Protein AF-A0A2D6U5A3-F1 (afdb_monomer)

Structure (mmCIF, N/CA/C/O backbone):
data_AF-A0A2D6U5A3-F1
#
_entry.id   AF-A0A2D6U5A3-F1
#
loop_
_atom_site.group_PDB
_atom_site.id
_atom_site.type_symbol
_atom_site.label_atom_id
_atom_site.label_alt_id
_atom_site.label_comp_id
_atom_site.label_asym_id
_atom_site.label_entity_id
_atom_site.label_seq_id
_atom_site.pdbx_PDB_ins_code
_atom_site.Cartn_x
_atom_site.Cartn_y
_atom_site.Cartn_z
_atom_site.occupancy
_atom_site.B_iso_or_equiv
_atom_site.auth_seq_id
_atom_site.auth_comp_id
_atom_site.auth_asym_id
_atom_site.auth_atom_id
_atom_site.pdbx_PDB_model_num
ATOM 1 N N . MET A 1 1 ? -18.695 -0.453 49.596 1.00 43.34 1 MET A N 1
ATOM 2 C CA . MET A 1 1 ? -17.703 -0.759 48.545 1.00 43.34 1 MET A CA 1
ATOM 3 C C . MET A 1 1 ? -17.476 0.522 47.770 1.00 43.34 1 MET A C 1
ATOM 5 O O . MET A 1 1 ? -18.443 1.038 47.226 1.00 43.34 1 MET A O 1
ATOM 9 N N . SER A 1 2 ? -16.278 1.105 47.841 1.00 52.72 2 SER A N 1
ATOM 10 C CA . SER A 1 2 ? -16.003 2.394 47.195 1.00 52.72 2 SER A CA 1
ATOM 11 C C . SER A 1 2 ? -16.056 2.245 45.681 1.00 52.72 2 SER A C 1
ATOM 13 O O . SER A 1 2 ? -15.237 1.553 45.087 1.00 52.72 2 SER A O 1
ATOM 15 N N . SER A 1 3 ? -17.027 2.911 45.072 1.00 64.38 3 SER A N 1
ATOM 16 C CA . SER A 1 3 ? -17.202 3.094 43.634 1.00 64.38 3 SER A CA 1
ATOM 17 C C . SER A 1 3 ? -16.200 4.130 43.107 1.00 64.38 3 SER A C 1
ATOM 19 O O . SER A 1 3 ? -16.572 5.203 42.643 1.00 64.38 3 SER A O 1
ATOM 21 N N . GLN A 1 4 ? -14.904 3.836 43.234 1.00 76.25 4 GLN A N 1
ATOM 22 C CA . GLN A 1 4 ? -13.849 4.625 42.599 1.00 76.25 4 GLN A CA 1
ATOM 23 C C . GLN A 1 4 ? -13.579 4.053 41.208 1.00 76.25 4 GLN A C 1
ATOM 25 O O . GLN A 1 4 ? -13.322 2.862 41.053 1.00 76.25 4 GLN A O 1
ATOM 30 N N . LEU A 1 5 ? -13.709 4.909 40.200 1.00 77.50 5 LEU A N 1
ATOM 31 C CA . LEU A 1 5 ? -13.605 4.555 38.791 1.00 77.50 5 LEU A CA 1
ATOM 32 C C . LEU A 1 5 ? -12.196 4.916 38.309 1.00 77.50 5 LEU A C 1
ATOM 34 O O . LEU A 1 5 ? -11.764 6.056 38.482 1.00 77.50 5 LEU A O 1
ATOM 38 N N . ASP A 1 6 ? -11.473 3.949 37.746 1.00 81.62 6 ASP A N 1
ATOM 39 C CA . ASP A 1 6 ? -10.123 4.175 37.228 1.00 81.62 6 ASP A CA 1
ATOM 40 C C . ASP A 1 6 ? -10.189 4.897 35.877 1.00 81.62 6 ASP A C 1
ATOM 42 O O . ASP A 1 6 ? -10.752 4.391 34.903 1.00 81.62 6 ASP A O 1
ATOM 46 N N . ILE A 1 7 ? -9.588 6.083 35.820 1.00 84.25 7 ILE A N 1
ATOM 47 C CA . ILE A 1 7 ? -9.537 6.939 34.634 1.00 84.25 7 ILE A CA 1
ATOM 48 C C . ILE A 1 7 ? -8.848 6.224 33.462 1.00 84.25 7 ILE A C 1
ATOM 50 O O . ILE A 1 7 ? -9.251 6.413 32.316 1.00 84.25 7 ILE A O 1
ATOM 54 N N . ASN A 1 8 ? -7.859 5.362 33.718 1.00 85.06 8 ASN A N 1
ATOM 55 C CA . ASN A 1 8 ? -7.129 4.663 32.656 1.00 85.06 8 ASN A CA 1
ATOM 56 C C . ASN A 1 8 ? -8.010 3.642 31.925 1.00 85.06 8 ASN A C 1
ATOM 58 O O . ASN A 1 8 ? -7.983 3.579 30.694 1.00 85.06 8 ASN A O 1
ATOM 62 N N . SER A 1 9 ? -8.872 2.934 32.663 1.00 83.19 9 SER A N 1
ATOM 63 C CA . SER A 1 9 ? -9.809 1.949 32.102 1.00 83.19 9 SER A CA 1
ATOM 64 C C . SER A 1 9 ? -10.786 2.556 31.080 1.00 83.19 9 SER A C 1
ATOM 66 O O . SER A 1 9 ? -11.231 1.883 30.147 1.00 83.19 9 SER A O 1
ATOM 68 N N . LEU A 1 10 ? -11.064 3.864 31.182 1.00 81.69 10 LEU A N 1
ATOM 69 C CA . LEU A 1 10 ? -11.893 4.598 30.220 1.00 81.69 10 LEU A CA 1
ATOM 70 C C . LEU A 1 10 ? -11.211 4.721 28.848 1.00 81.69 10 LEU A C 1
ATOM 72 O O . LEU A 1 10 ? -11.872 4.654 27.807 1.00 81.69 10 LEU A O 1
ATOM 76 N N . PHE A 1 11 ? -9.885 4.870 28.830 1.00 89.12 11 PHE A N 1
ATOM 77 C CA . PHE A 1 11 ? -9.110 5.036 27.601 1.00 89.12 11 PHE A CA 1
ATOM 78 C C . PHE A 1 11 ? -8.776 3.706 26.921 1.00 89.12 11 PHE A C 1
ATOM 80 O O . PHE A 1 11 ? -8.668 3.676 25.695 1.00 89.12 11 PHE A O 1
ATOM 87 N N . GLU A 1 12 ? -8.677 2.601 27.663 1.00 87.75 12 GLU A N 1
ATOM 88 C CA . GLU A 1 12 ? -8.316 1.276 27.130 1.00 87.75 12 GLU A CA 1
ATOM 89 C C . GLU A 1 12 ? -9.225 0.825 25.983 1.00 87.75 12 GLU A C 1
ATOM 91 O O . GLU A 1 12 ? -8.757 0.334 24.951 1.00 87.75 12 GLU A O 1
ATOM 96 N N . THR A 1 13 ? -10.536 1.045 26.112 1.00 86.12 13 THR A N 1
ATOM 97 C CA . THR A 1 13 ? -11.501 0.676 25.065 1.00 86.12 13 THR A CA 1
ATOM 98 C C . THR A 1 13 ? -11.309 1.495 23.788 1.00 86.12 13 THR A C 1
ATOM 100 O O . THR A 1 13 ? -11.440 0.965 22.682 1.00 86.12 13 THR A O 1
ATOM 103 N N . THR A 1 14 ? -10.957 2.775 23.924 1.00 88.56 14 THR A N 1
ATOM 104 C CA . THR A 1 14 ? -10.682 3.679 22.801 1.00 88.56 14 THR A CA 1
ATOM 105 C C . THR A 1 14 ? -9.367 3.310 22.124 1.00 88.56 14 THR A C 1
ATOM 107 O O . THR A 1 14 ? -9.337 3.154 20.904 1.00 88.56 14 THR A O 1
ATOM 110 N N . GLN A 1 15 ? -8.315 3.070 22.907 1.00 91.12 15 GLN A N 1
ATOM 111 C CA . GLN A 1 15 ? -7.010 2.645 22.402 1.00 91.12 15 GLN A CA 1
ATOM 112 C C . GLN A 1 15 ? -7.098 1.308 21.668 1.00 91.12 15 GLN A C 1
ATOM 114 O O . GLN A 1 15 ? -6.581 1.164 20.564 1.00 91.12 15 GLN A O 1
ATOM 119 N N . THR A 1 16 ? -7.851 0.350 22.211 1.00 90.88 16 THR A N 1
ATOM 120 C CA . THR A 1 16 ? -8.081 -0.946 21.560 1.00 90.88 16 THR A CA 1
ATOM 121 C C . THR A 1 16 ? -8.787 -0.784 20.209 1.00 90.88 16 THR A C 1
ATOM 123 O O . THR A 1 16 ? -8.437 -1.455 19.239 1.00 90.88 16 THR A O 1
ATOM 126 N N . LYS A 1 17 ? -9.773 0.119 20.105 1.00 90.31 17 LYS A N 1
ATOM 127 C CA . LYS A 1 17 ? -10.448 0.423 18.829 1.00 90.31 17 LYS A CA 1
ATOM 128 C C . LYS A 1 17 ? -9.491 1.075 17.830 1.00 90.31 17 LYS A C 1
ATOM 130 O O . LYS A 1 17 ? -9.490 0.694 16.661 1.00 90.31 17 LYS A O 1
ATOM 135 N N . GLN A 1 18 ? -8.673 2.024 18.283 1.00 91.38 18 GLN A N 1
ATOM 136 C CA . GLN A 1 18 ? -7.665 2.684 17.451 1.00 91.38 18 GLN A CA 1
ATOM 137 C C . GLN A 1 18 ? -6.616 1.690 16.940 1.00 91.38 18 GLN A C 1
ATOM 139 O O . GLN A 1 18 ? -6.320 1.688 15.747 1.00 91.38 18 GLN A O 1
ATOM 144 N N . ALA A 1 19 ? -6.129 0.789 17.797 1.00 93.31 19 ALA A N 1
ATOM 145 C CA . ALA A 1 19 ? -5.190 -0.265 17.424 1.00 93.31 19 ALA A CA 1
ATOM 146 C C . ALA A 1 19 ? -5.762 -1.175 16.326 1.00 93.31 19 ALA A C 1
ATOM 148 O O . ALA A 1 19 ? -5.146 -1.318 15.271 1.00 93.31 19 ALA A O 1
ATOM 149 N N . ARG A 1 20 ? -6.992 -1.684 16.497 1.00 92.44 20 ARG A N 1
ATOM 150 C CA . ARG A 1 20 ? -7.675 -2.482 15.456 1.00 92.44 20 ARG A CA 1
ATOM 151 C C . ARG A 1 20 ? -7.813 -1.720 14.139 1.00 92.44 20 ARG A C 1
ATOM 153 O O . ARG A 1 20 ? -7.681 -2.301 13.066 1.00 92.44 20 ARG A O 1
ATOM 160 N N . ARG A 1 21 ? -8.079 -0.413 14.199 1.00 93.31 21 ARG A N 1
ATOM 161 C CA . ARG A 1 21 ? -8.200 0.437 13.008 1.00 93.31 21 ARG A CA 1
ATOM 162 C C . ARG A 1 21 ? -6.872 0.537 12.250 1.00 93.31 21 ARG A C 1
ATOM 164 O O . ARG A 1 21 ? -6.859 0.397 11.030 1.00 93.31 21 ARG A O 1
ATOM 171 N N . ILE A 1 22 ? -5.761 0.686 12.968 1.00 93.44 22 ILE A N 1
ATOM 172 C CA . ILE A 1 22 ? -4.411 0.670 12.386 1.00 93.44 22 ILE A CA 1
ATOM 173 C C . ILE A 1 22 ? -4.085 -0.706 11.786 1.00 93.44 22 ILE A C 1
ATOM 175 O O . ILE A 1 22 ? -3.540 -0.769 10.688 1.00 93.44 22 ILE A O 1
ATOM 179 N N . GLU A 1 23 ? -4.466 -1.808 12.438 1.00 94.81 23 GLU A N 1
ATOM 180 C CA . GLU A 1 23 ? -4.270 -3.166 11.901 1.00 94.81 23 GLU A CA 1
ATOM 181 C C . GLU A 1 23 ? -4.994 -3.372 10.562 1.00 94.81 23 GLU A C 1
ATOM 183 O O . GLU A 1 23 ? -4.448 -3.970 9.631 1.00 94.81 23 GLU A O 1
ATOM 188 N N . ILE A 1 24 ? -6.216 -2.848 10.434 1.00 94.06 24 ILE A N 1
ATOM 189 C CA . ILE A 1 24 ? -6.982 -2.880 9.181 1.00 94.06 24 ILE A CA 1
ATOM 190 C C . ILE A 1 24 ? -6.247 -2.096 8.090 1.00 94.06 24 ILE A C 1
ATOM 192 O O . ILE A 1 24 ? -6.128 -2.571 6.958 1.00 94.06 24 IL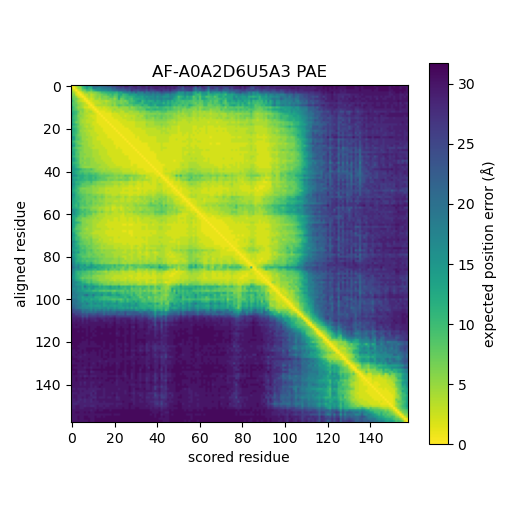E A O 1
ATOM 196 N N . TYR A 1 25 ? -5.730 -0.915 8.425 1.00 95.38 25 TYR A N 1
ATOM 197 C CA . TYR A 1 25 ? -5.000 -0.071 7.481 1.00 95.38 25 TYR A CA 1
ATOM 198 C C . TYR A 1 25 ? -3.705 -0.733 7.018 1.00 95.38 25 TYR A C 1
ATOM 200 O O . TYR A 1 25 ? -3.426 -0.769 5.818 1.00 95.38 25 TYR A O 1
ATOM 208 N N . ASP A 1 26 ? -2.967 -1.347 7.941 1.00 95.12 26 ASP A N 1
ATOM 209 C CA . ASP A 1 26 ? -1.768 -2.113 7.620 1.00 95.12 26 ASP A CA 1
ATOM 210 C C . ASP A 1 26 ? -2.095 -3.330 6.738 1.00 95.12 26 ASP A C 1
ATOM 212 O O . ASP A 1 26 ? -1.380 -3.630 5.784 1.00 95.12 26 ASP A O 1
ATOM 216 N N . LYS A 1 27 ? -3.236 -3.997 6.955 1.00 95.06 27 LYS A N 1
ATOM 217 C CA . LYS A 1 27 ? -3.689 -5.091 6.081 1.00 95.06 27 LYS A CA 1
ATOM 218 C C . LYS A 1 27 ? -3.888 -4.625 4.635 1.00 95.06 27 LYS A C 1
ATOM 220 O O . LYS A 1 27 ? -3.449 -5.319 3.715 1.00 95.06 27 LYS A O 1
ATOM 225 N N . VAL A 1 28 ? -4.514 -3.467 4.418 1.00 95.19 28 VAL A N 1
ATOM 226 C CA . VAL A 1 28 ? -4.685 -2.884 3.072 1.00 95.19 28 VAL A CA 1
ATOM 227 C C . VAL A 1 28 ? -3.333 -2.463 2.488 1.00 95.19 28 VAL A C 1
ATOM 229 O O . VAL A 1 28 ? -3.045 -2.750 1.323 1.00 95.19 28 VAL A O 1
ATOM 232 N N . LEU A 1 29 ? -2.459 -1.865 3.299 1.00 95.44 29 LEU A N 1
ATOM 233 C CA . LEU A 1 29 ? -1.109 -1.479 2.887 1.00 95.44 29 LEU A CA 1
ATOM 234 C C . LEU A 1 29 ? -0.277 -2.693 2.437 1.00 95.44 29 LEU A C 1
ATOM 236 O O . LEU A 1 29 ? 0.371 -2.652 1.390 1.00 95.44 29 LEU A O 1
ATOM 240 N N . ARG A 1 30 ? -0.351 -3.819 3.155 1.00 95.88 30 ARG A N 1
ATOM 241 C CA . ARG A 1 30 ? 0.303 -5.084 2.772 1.00 95.88 30 ARG A CA 1
ATOM 242 C C . ARG A 1 30 ? -0.196 -5.616 1.431 1.00 95.88 30 ARG A C 1
ATOM 244 O O . ARG A 1 30 ? 0.609 -6.111 0.636 1.00 95.88 30 ARG A O 1
ATOM 251 N N . GLN A 1 31 ? -1.497 -5.511 1.152 1.00 95.00 31 GLN A N 1
ATOM 252 C CA . GLN A 1 31 ? -2.050 -5.886 -0.155 1.00 95.00 31 GLN A CA 1
ATOM 253 C C . GLN A 1 31 ? -1.492 -4.996 -1.266 1.00 95.00 31 GLN A C 1
ATOM 255 O O . GLN A 1 31 ? -1.094 -5.505 -2.315 1.00 95.00 31 GLN A O 1
ATOM 260 N N . CYS A 1 32 ? -1.396 -3.690 -1.013 1.00 95.00 32 CYS A N 1
ATOM 261 C CA . CYS A 1 32 ? -0.777 -2.741 -1.930 1.00 95.00 32 CYS A CA 1
ATOM 262 C C . CYS A 1 32 ? 0.690 -3.111 -2.214 1.00 95.00 32 CYS A C 1
ATOM 264 O O . CYS A 1 32 ? 1.065 -3.306 -3.369 1.00 95.00 32 CYS A O 1
ATOM 266 N N . HIS A 1 33 ? 1.501 -3.351 -1.179 1.00 94.62 33 HIS A N 1
ATOM 267 C CA . HIS A 1 33 ? 2.896 -3.783 -1.333 1.00 94.62 33 HIS A C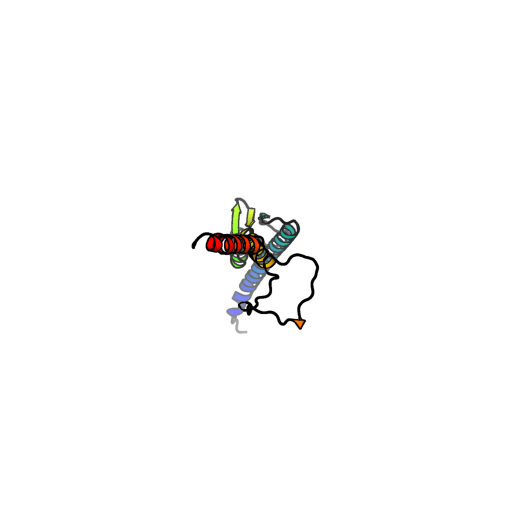A 1
ATOM 268 C C . HIS A 1 33 ? 3.037 -5.107 -2.094 1.00 94.62 33 HIS A C 1
ATOM 270 O O . HIS A 1 33 ? 3.956 -5.271 -2.897 1.00 94.62 33 HIS A O 1
ATOM 276 N N . THR A 1 34 ? 2.133 -6.058 -1.863 1.00 95.88 34 THR A N 1
ATOM 277 C CA . THR A 1 34 ? 2.128 -7.342 -2.579 1.00 95.88 34 THR A CA 1
ATOM 278 C C . THR A 1 34 ? 1.821 -7.141 -4.060 1.00 95.88 34 THR A C 1
ATOM 280 O O . THR A 1 34 ? 2.516 -7.702 -4.907 1.00 95.88 34 THR A O 1
ATOM 283 N N . ARG A 1 35 ? 0.848 -6.280 -4.387 1.00 94.12 35 ARG A N 1
ATOM 284 C CA . ARG A 1 35 ? 0.580 -5.873 -5.772 1.00 94.12 35 ARG A CA 1
ATOM 285 C C . ARG A 1 35 ? 1.799 -5.210 -6.401 1.00 94.12 35 ARG A C 1
ATOM 287 O O . ARG A 1 35 ? 2.235 -5.667 -7.447 1.00 94.12 35 ARG A O 1
ATOM 294 N N . ILE A 1 36 ? 2.407 -4.224 -5.747 1.00 94.06 36 ILE A N 1
ATOM 295 C CA . ILE A 1 36 ? 3.617 -3.543 -6.241 1.00 94.06 36 ILE A CA 1
ATOM 296 C C . ILE A 1 36 ? 4.724 -4.554 -6.580 1.00 94.06 36 ILE A C 1
ATOM 298 O O . ILE A 1 36 ? 5.303 -4.505 -7.665 1.00 94.06 36 ILE A O 1
ATOM 302 N N . LYS A 1 37 ? 4.985 -5.522 -5.691 1.00 94.81 37 LYS A N 1
ATOM 303 C CA . LYS A 1 37 ? 5.963 -6.598 -5.936 1.00 94.81 37 LYS A CA 1
ATOM 304 C C . LYS A 1 37 ? 5.605 -7.436 -7.164 1.00 94.81 37 LYS A C 1
ATOM 306 O O . LYS A 1 37 ? 6.490 -7.754 -7.956 1.00 94.81 37 LYS A O 1
ATOM 311 N N . GLN A 1 38 ? 4.328 -7.770 -7.338 1.00 95.50 38 GLN A N 1
ATOM 312 C CA . GLN A 1 38 ? 3.855 -8.512 -8.504 1.00 95.50 38 GLN A CA 1
ATOM 313 C C . GLN A 1 38 ? 4.035 -7.715 -9.804 1.00 95.50 38 GLN A C 1
ATOM 315 O O . GLN A 1 38 ? 4.506 -8.278 -10.785 1.00 95.50 38 GLN A O 1
ATOM 320 N N . TYR A 1 39 ? 3.723 -6.416 -9.810 1.00 94.19 39 TYR A N 1
ATOM 321 C CA . TYR A 1 39 ? 3.945 -5.537 -10.967 1.00 94.19 39 TYR A CA 1
ATOM 322 C C . TYR A 1 39 ? 5.430 -5.429 -11.320 1.00 94.19 39 TYR A C 1
ATOM 324 O O . TYR A 1 39 ? 5.798 -5.551 -12.484 1.00 94.19 39 TYR A O 1
ATOM 332 N N . SER A 1 40 ? 6.290 -5.298 -10.308 1.00 92.81 40 SER A N 1
ATOM 333 C CA . SER A 1 40 ? 7.744 -5.284 -10.488 1.00 92.81 40 SER A CA 1
ATOM 334 C C . SER A 1 40 ? 8.264 -6.582 -11.120 1.00 92.81 40 SER A C 1
ATOM 336 O O . SER A 1 40 ? 9.117 -6.542 -12.004 1.00 92.81 40 SER A O 1
ATOM 338 N N . LYS A 1 41 ? 7.701 -7.739 -10.739 1.00 93.06 41 LYS A N 1
ATOM 339 C CA . LYS A 1 41 ? 8.019 -9.036 -11.362 1.00 93.06 41 LYS A CA 1
ATOM 340 C C . LYS A 1 41 ? 7.627 -9.094 -12.846 1.00 93.06 41 LYS A C 1
ATOM 342 O O . LYS A 1 41 ? 8.266 -9.815 -13.599 1.00 93.06 41 LYS A O 1
ATOM 347 N N . GLN A 1 42 ? 6.606 -8.340 -13.249 1.00 91.69 42 GLN A N 1
ATOM 348 C CA . GLN A 1 42 ? 6.165 -8.190 -14.642 1.00 91.69 42 GLN A CA 1
ATOM 349 C C . GLN A 1 42 ? 6.894 -7.042 -15.372 1.00 91.69 42 GLN A C 1
ATOM 351 O O . GLN A 1 42 ? 6.434 -6.590 -16.413 1.00 91.69 42 GLN A O 1
ATOM 356 N N . GLU A 1 43 ? 7.992 -6.525 -14.807 1.00 88.00 43 GLU A N 1
ATOM 357 C CA . GLU A 1 43 ? 8.812 -5.422 -15.339 1.00 88.00 43 GLU A CA 1
ATOM 358 C C . GLU A 1 43 ? 8.104 -4.061 -15.473 1.00 88.00 43 GLU A C 1
ATOM 360 O O . GLU A 1 43 ? 8.679 -3.102 -16.002 1.00 88.00 43 GLU A O 1
ATOM 365 N N . LEU A 1 44 ? 6.896 -3.936 -14.919 1.00 89.88 44 LEU A N 1
ATOM 366 C CA . LEU A 1 44 ? 6.132 -2.694 -14.884 1.00 89.88 44 LEU A CA 1
ATOM 367 C C . LEU A 1 44 ? 6.654 -1.772 -13.775 1.00 89.88 44 LEU A C 1
ATOM 369 O O . LEU A 1 44 ? 6.975 -2.208 -12.668 1.00 89.88 44 LEU A O 1
ATOM 373 N N . THR A 1 45 ? 6.721 -0.473 -14.067 1.00 89.25 45 THR A N 1
ATOM 374 C CA . THR A 1 45 ? 7.185 0.562 -13.122 1.00 89.25 45 THR A CA 1
ATOM 375 C C . THR A 1 45 ? 6.061 1.397 -12.517 1.00 89.25 45 THR A C 1
ATOM 377 O O . THR A 1 45 ? 6.327 2.234 -11.652 1.00 89.25 45 THR A O 1
ATOM 380 N N . VAL 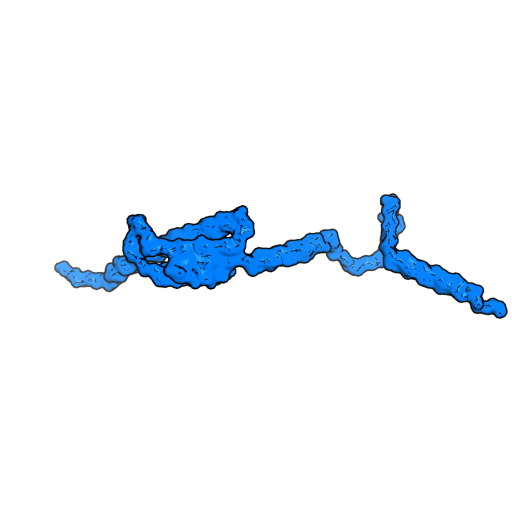A 1 46 ? 4.835 1.174 -12.992 1.00 91.69 46 VAL A N 1
ATOM 381 C CA . VAL A 1 46 ? 3.611 1.870 -12.593 1.00 91.69 46 VAL A CA 1
ATOM 382 C C . VAL A 1 46 ? 2.607 0.837 -12.089 1.00 91.69 46 VAL A C 1
ATOM 384 O O . VAL A 1 46 ? 2.454 -0.232 -12.687 1.00 91.69 46 VAL A O 1
ATOM 387 N N . CYS A 1 47 ? 1.939 1.123 -10.977 1.00 93.00 47 CYS A N 1
ATOM 388 C CA . CYS A 1 47 ? 0.959 0.234 -10.360 1.00 93.00 47 CYS A CA 1
ATOM 389 C C . CYS A 1 47 ? -0.341 0.985 -10.095 1.00 93.00 47 CYS A C 1
ATOM 391 O O . CYS A 1 47 ? -0.350 2.009 -9.416 1.00 93.00 47 CYS A O 1
ATOM 393 N N . PHE A 1 48 ? -1.447 0.418 -10.570 1.00 93.94 48 PHE A N 1
ATOM 394 C CA . PHE A 1 48 ? -2.790 0.896 -10.268 1.00 93.94 48 PHE A CA 1
ATOM 395 C C . PHE A 1 48 ? -3.345 0.112 -9.081 1.00 93.94 48 PHE A C 1
ATOM 397 O O . PHE A 1 48 ? -3.427 -1.119 -9.111 1.00 93.94 48 PHE A O 1
ATOM 404 N N . PHE A 1 49 ? -3.726 0.822 -8.026 1.00 94.50 49 PHE A N 1
ATOM 405 C CA . PHE A 1 49 ? -4.330 0.241 -6.837 1.00 94.50 49 PHE A CA 1
ATOM 406 C C . PHE A 1 49 ? -5.680 0.899 -6.564 1.00 94.50 49 PHE A C 1
ATOM 408 O O . PHE A 1 49 ? -5.751 2.098 -6.312 1.00 94.50 49 PHE A O 1
ATOM 415 N N . ALA A 1 50 ? -6.750 0.107 -6.596 1.00 93.94 50 ALA A N 1
ATOM 416 C CA . ALA A 1 50 ? -8.066 0.552 -6.156 1.00 93.94 50 ALA A CA 1
ATOM 417 C C . ALA A 1 50 ? -8.161 0.418 -4.629 1.00 93.94 50 ALA A C 1
ATOM 419 O O . ALA A 1 50 ? -7.978 -0.677 -4.087 1.00 93.94 50 ALA A O 1
ATOM 420 N N . ILE A 1 51 ? -8.430 1.525 -3.937 1.00 92.88 51 ILE A N 1
ATOM 421 C CA . ILE A 1 51 ? -8.660 1.534 -2.493 1.00 92.88 51 ILE A CA 1
ATOM 422 C C . ILE A 1 51 ? -10.024 0.883 -2.221 1.00 92.88 51 ILE A C 1
ATOM 424 O O . ILE A 1 51 ? -11.026 1.336 -2.777 1.00 92.88 51 ILE A O 1
ATOM 428 N N . PRO A 1 52 ? -10.098 -0.147 -1.361 1.00 91.19 52 PRO A N 1
ATOM 429 C CA . PRO A 1 52 ? -11.373 -0.739 -0.985 1.00 91.19 52 PRO A CA 1
ATOM 430 C C . PRO A 1 52 ? -12.200 0.245 -0.150 1.00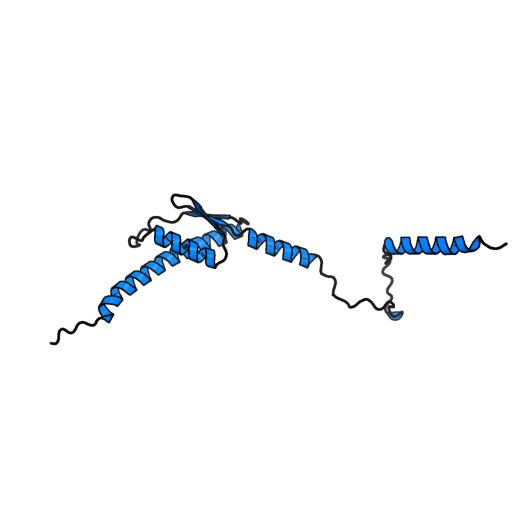 91.19 52 PRO A C 1
ATOM 432 O O . PRO A 1 52 ? -11.727 0.773 0.859 1.00 91.19 52 PRO A O 1
ATOM 435 N N . GLU A 1 53 ? -13.450 0.458 -0.550 1.00 88.81 53 GLU A N 1
ATOM 436 C CA . GLU A 1 53 ? -14.402 1.305 0.181 1.00 88.81 53 GLU A CA 1
ATOM 437 C C . GLU A 1 53 ? -14.930 0.611 1.440 1.00 88.81 53 GLU A C 1
ATOM 439 O O . GLU A 1 53 ? -15.105 1.246 2.475 1.00 88.81 53 GLU A O 1
ATOM 444 N N . PHE A 1 54 ? -15.115 -0.709 1.373 1.00 89.81 54 PHE A N 1
ATOM 445 C CA . PHE A 1 54 ? -15.449 -1.546 2.518 1.00 89.81 54 PHE A CA 1
ATOM 446 C C . PHE A 1 54 ? -14.804 -2.927 2.384 1.00 89.81 54 PHE A C 1
ATOM 448 O O . PHE A 1 54 ? -14.459 -3.378 1.289 1.00 89.81 54 PHE A O 1
ATOM 455 N N . ILE A 1 55 ? -14.654 -3.619 3.514 1.00 89.25 55 ILE A N 1
ATOM 456 C CA . ILE A 1 55 ? -14.153 -4.993 3.569 1.00 89.25 55 ILE A CA 1
ATOM 457 C C . ILE A 1 55 ? -15.140 -5.810 4.399 1.00 89.25 55 ILE A C 1
ATOM 459 O O . ILE A 1 55 ? -15.493 -5.434 5.514 1.00 89.25 55 ILE A O 1
ATOM 463 N N . ILE A 1 56 ? -15.582 -6.9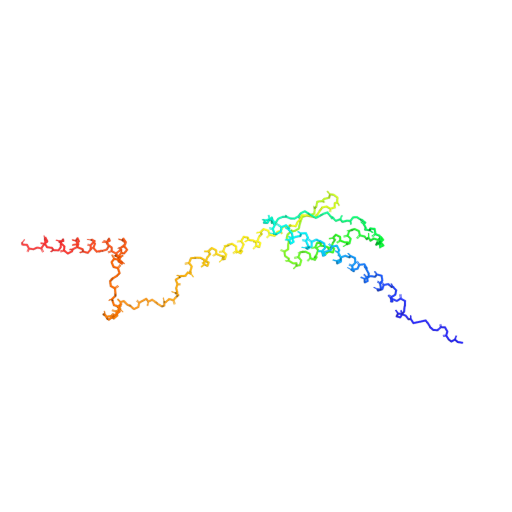44 3.860 1.00 89.38 56 ILE A N 1
ATOM 464 C CA . ILE A 1 56 ? -16.500 -7.846 4.561 1.00 89.38 56 ILE A CA 1
ATOM 465 C C . ILE A 1 56 ? -15.819 -8.385 5.827 1.00 89.38 56 ILE A C 1
ATOM 467 O O . ILE A 1 56 ? -14.665 -8.814 5.791 1.00 89.38 56 ILE A O 1
ATOM 471 N N . GLY A 1 57 ? -16.542 -8.363 6.949 1.00 90.31 57 GLY A N 1
ATOM 472 C CA . GLY A 1 57 ? -16.039 -8.822 8.248 1.00 90.31 57 GLY A CA 1
ATOM 473 C C . GLY A 1 57 ? -15.150 -7.812 8.982 1.00 90.31 57 GLY A C 1
ATOM 474 O O . GLY A 1 57 ? -14.584 -8.144 10.020 1.00 90.31 57 GLY A O 1
ATOM 475 N N . VAL A 1 58 ? -15.025 -6.589 8.464 1.00 89.88 58 VAL A N 1
ATOM 476 C CA . VAL A 1 58 ? -14.287 -5.486 9.090 1.00 89.88 58 VAL A CA 1
ATOM 477 C C . VAL A 1 58 ? -15.286 -4.398 9.503 1.00 89.88 58 VAL A C 1
ATOM 479 O O . VAL A 1 58 ? -16.250 -4.164 8.771 1.00 89.88 58 VAL A O 1
ATOM 482 N N . PRO A 1 59 ? -15.112 -3.737 10.666 1.00 89.25 59 PRO A N 1
ATOM 483 C CA . PRO A 1 59 ? -15.958 -2.608 11.041 1.00 89.25 59 PRO A CA 1
ATOM 484 C C . PRO A 1 59 ? -15.853 -1.465 10.024 1.00 89.25 59 PRO A C 1
ATOM 486 O O . PRO A 1 59 ? -14.843 -1.322 9.335 1.00 89.25 59 PRO A O 1
ATOM 489 N N . LEU A 1 60 ? -16.886 -0.623 9.976 1.00 88.19 60 LEU A N 1
ATOM 490 C CA . LEU A 1 60 ? -16.888 0.587 9.159 1.00 88.19 60 LEU A CA 1
ATOM 491 C C . LEU A 1 60 ? -15.671 1.460 9.506 1.00 88.19 60 LEU A C 1
ATOM 493 O O . LEU A 1 60 ? -15.452 1.791 10.673 1.00 88.19 60 LEU A O 1
ATOM 497 N N . TYR A 1 61 ? -14.886 1.821 8.494 1.00 90.50 61 TYR A N 1
ATOM 498 C CA . TYR A 1 61 ? -13.713 2.683 8.620 1.00 90.50 61 TYR A CA 1
ATOM 499 C C . TYR A 1 61 ? -13.836 3.897 7.697 1.00 90.50 61 TYR A C 1
ATOM 501 O O . TYR A 1 61 ? -14.540 3.853 6.691 1.00 90.50 61 TYR A O 1
ATOM 509 N N . ASP A 1 62 ? -13.123 4.976 8.026 1.00 92.25 62 ASP A N 1
ATOM 510 C CA . ASP A 1 62 ? -13.059 6.162 7.169 1.00 92.25 62 ASP A CA 1
ATOM 511 C C . ASP A 1 62 ? -12.086 5.934 6.000 1.00 92.25 62 ASP A C 1
ATOM 513 O O . ASP A 1 62 ? -10.901 5.629 6.195 1.00 92.25 62 ASP A O 1
ATOM 517 N N . ILE A 1 63 ? -12.605 6.085 4.781 1.00 91.25 63 ILE A N 1
ATOM 518 C CA . ILE A 1 63 ? -11.873 5.928 3.521 1.00 91.25 63 ILE A CA 1
ATOM 519 C C . ILE A 1 63 ? -10.859 7.063 3.334 1.00 91.25 63 ILE A C 1
ATOM 521 O O . ILE A 1 63 ? -9.770 6.829 2.809 1.00 91.25 63 ILE A O 1
ATOM 525 N N . ASN A 1 64 ? -11.173 8.288 3.763 1.00 93.00 64 ASN A N 1
ATOM 526 C CA . ASN A 1 64 ? -10.275 9.435 3.623 1.00 93.00 64 ASN A CA 1
ATOM 527 C C . ASN A 1 64 ? -9.052 9.292 4.529 1.00 93.00 64 ASN A C 1
ATOM 529 O O . ASN A 1 64 ? -7.930 9.603 4.118 1.00 93.00 64 ASN A O 1
ATOM 533 N N . GLU A 1 65 ? -9.250 8.770 5.738 1.00 93.81 65 GLU A N 1
ATOM 534 C CA . GLU A 1 65 ? -8.147 8.514 6.658 1.00 93.81 65 GLU A CA 1
ATOM 535 C C . GLU A 1 65 ? -7.303 7.324 6.198 1.00 93.81 65 GLU A C 1
ATOM 537 O O . GLU A 1 65 ? -6.077 7.425 6.186 1.00 93.81 65 GLU A O 1
ATOM 542 N N . LEU A 1 66 ? -7.931 6.250 5.698 1.00 93.31 66 LEU A N 1
ATOM 543 C CA . LEU A 1 66 ? -7.210 5.152 5.046 1.00 93.31 66 LEU A CA 1
ATOM 544 C C . LEU A 1 66 ? -6.379 5.664 3.859 1.00 93.31 66 LEU A C 1
ATOM 546 O O . LEU A 1 66 ? -5.206 5.323 3.732 1.00 93.31 66 LEU A O 1
ATOM 550 N N . ARG A 1 67 ? -6.962 6.503 2.997 1.00 93.44 67 ARG A N 1
ATOM 551 C CA . ARG A 1 67 ? -6.274 7.097 1.843 1.00 93.44 67 ARG A CA 1
ATOM 552 C C . ARG A 1 67 ? -5.058 7.903 2.288 1.00 93.44 67 ARG A C 1
ATOM 554 O O . ARG A 1 67 ? -3.966 7.681 1.773 1.00 93.44 67 ARG A O 1
ATOM 561 N N . THR A 1 68 ? -5.236 8.800 3.253 1.00 94.19 68 THR A N 1
ATOM 562 C CA . THR A 1 68 ? -4.151 9.626 3.803 1.00 94.19 68 THR A CA 1
ATOM 563 C C . THR A 1 68 ? -3.054 8.756 4.418 1.00 94.19 68 THR A C 1
ATOM 565 O O . THR A 1 68 ? -1.866 8.978 4.178 1.00 94.19 68 THR A O 1
ATOM 568 N N . TYR A 1 69 ? -3.435 7.712 5.154 1.00 95.25 69 TYR A N 1
ATOM 569 C CA . TYR A 1 69 ? -2.500 6.748 5.724 1.00 95.25 69 TYR A CA 1
ATOM 570 C C . TYR A 1 69 ? -1.689 6.016 4.645 1.00 95.25 69 TYR A C 1
ATOM 572 O O . TYR A 1 69 ? -0.467 5.909 4.758 1.00 95.25 69 TYR A O 1
ATOM 580 N N . LEU A 1 70 ? -2.335 5.550 3.572 1.00 95.06 70 LEU A N 1
ATOM 581 C CA . LEU A 1 70 ? -1.654 4.889 2.455 1.00 95.06 70 LEU A CA 1
ATOM 582 C C . LEU A 1 70 ? -0.691 5.838 1.734 1.00 95.06 70 LEU A C 1
ATOM 584 O O . LEU A 1 70 ? 0.452 5.456 1.497 1.00 95.06 70 LEU A O 1
ATOM 588 N N . ILE A 1 71 ? -1.128 7.064 1.426 1.00 94.69 71 ILE A N 1
ATOM 589 C CA . ILE A 1 71 ? -0.301 8.077 0.753 1.00 94.69 71 ILE A CA 1
ATOM 590 C C . ILE A 1 71 ? 0.940 8.379 1.592 1.00 94.69 71 ILE A C 1
ATOM 592 O O . ILE A 1 71 ? 2.053 8.152 1.131 1.00 94.69 71 ILE A O 1
ATOM 596 N N . THR A 1 72 ? 0.761 8.768 2.856 1.00 95.62 72 THR A N 1
ATOM 597 C CA . THR A 1 72 ? 1.884 9.105 3.749 1.00 95.62 72 THR A CA 1
ATOM 598 C C . THR A 1 72 ? 2.842 7.931 3.963 1.00 95.62 72 THR A C 1
ATOM 600 O O . THR A 1 72 ? 4.052 8.128 4.064 1.00 95.62 72 THR A O 1
ATOM 603 N N . SER A 1 73 ? 2.336 6.695 4.015 1.00 95.62 73 SER A N 1
ATOM 604 C CA . SER A 1 73 ? 3.170 5.498 4.196 1.00 95.62 73 SER A CA 1
ATOM 605 C C . SER A 1 73 ? 3.973 5.150 2.940 1.00 95.62 73 SER A C 1
ATOM 607 O O . SER A 1 73 ? 5.134 4.754 3.033 1.00 95.62 73 SER A O 1
ATOM 609 N N . LEU A 1 74 ? 3.382 5.314 1.757 1.00 93.75 74 LEU A N 1
ATOM 610 C CA . LEU A 1 74 ? 4.046 5.069 0.477 1.00 93.75 74 LEU A CA 1
ATOM 611 C C . LEU A 1 74 ? 5.020 6.204 0.107 1.00 93.75 74 LEU A C 1
ATOM 613 O O . LEU A 1 74 ? 6.108 5.927 -0.398 1.00 93.75 74 LEU A O 1
ATOM 617 N N . GLU A 1 75 ? 4.700 7.459 0.423 1.00 93.50 75 GLU A N 1
ATOM 618 C CA . GLU A 1 75 ? 5.605 8.604 0.252 1.00 93.50 75 GLU A CA 1
ATOM 619 C C . GLU A 1 75 ? 6.857 8.470 1.121 1.00 93.50 75 GLU A C 1
ATOM 621 O O . GLU A 1 75 ? 7.964 8.689 0.633 1.00 93.50 75 GLU A O 1
ATOM 626 N N . LYS A 1 76 ? 6.719 8.010 2.375 1.00 94.50 76 LYS A N 1
ATOM 627 C CA . LYS A 1 76 ? 7.864 7.699 3.256 1.00 94.50 76 LYS A CA 1
ATOM 628 C C . LYS A 1 76 ? 8.812 6.662 2.653 1.00 94.50 76 LYS A C 1
ATOM 630 O O . LYS A 1 76 ? 10.018 6.732 2.870 1.00 94.50 76 LYS A O 1
ATOM 635 N N . ASN A 1 77 ? 8.290 5.726 1.861 1.00 91.31 77 ASN A N 1
ATOM 636 C CA . ASN A 1 77 ? 9.101 4.745 1.139 1.00 91.31 77 ASN A CA 1
ATOM 637 C C . ASN A 1 77 ? 9.738 5.322 -0.144 1.00 91.31 77 ASN A C 1
ATOM 639 O O . ASN A 1 77 ? 10.530 4.643 -0.805 1.00 91.31 77 ASN A O 1
ATOM 643 N N . GLY A 1 78 ? 9.418 6.562 -0.519 1.00 90.06 78 GLY A N 1
ATOM 644 C CA . GLY A 1 78 ? 9.914 7.251 -1.709 1.00 90.06 78 GLY A CA 1
ATOM 645 C C . GLY A 1 78 ? 9.243 6.793 -3.003 1.00 90.06 78 GLY A C 1
ATOM 646 O O . GLY A 1 78 ? 9.924 6.674 -4.022 1.00 90.06 78 GLY A O 1
ATOM 647 N N . PHE A 1 79 ? 7.957 6.441 -2.953 1.00 92.69 79 PHE A N 1
ATOM 648 C CA . PHE A 1 79 ? 7.131 6.235 -4.145 1.00 92.69 79 PHE A CA 1
ATOM 649 C C . PHE A 1 79 ? 6.479 7.553 -4.568 1.00 92.69 79 PHE A C 1
ATOM 651 O O . PHE A 1 79 ? 6.081 8.343 -3.714 1.00 92.69 79 PHE A O 1
ATOM 658 N N . LYS A 1 80 ? 6.332 7.774 -5.878 1.00 92.38 80 LYS A N 1
ATOM 659 C CA . LYS A 1 80 ? 5.541 8.889 -6.404 1.00 92.38 80 LYS A CA 1
ATOM 660 C C . LYS A 1 80 ? 4.096 8.432 -6.543 1.00 92.38 80 LYS A C 1
ATOM 662 O O . LYS A 1 80 ? 3.844 7.392 -7.146 1.00 92.38 80 LYS A O 1
ATOM 667 N N . ILE A 1 81 ? 3.162 9.187 -5.974 1.00 93.75 81 ILE A N 1
ATOM 668 C CA . ILE A 1 81 ? 1.753 8.796 -5.914 1.00 93.75 81 ILE A CA 1
ATOM 669 C C . ILE A 1 81 ? 0.910 9.855 -6.604 1.00 93.75 81 ILE A C 1
ATOM 671 O O . ILE A 1 81 ? 1.107 11.052 -6.403 1.00 93.75 81 ILE A O 1
ATOM 675 N N . MET A 1 82 ? -0.050 9.406 -7.401 1.00 91.56 82 MET A N 1
ATOM 676 C CA . MET A 1 82 ? -1.069 10.249 -8.004 1.00 91.56 82 MET A CA 1
ATOM 677 C C . MET A 1 82 ? -2.441 9.683 -7.655 1.00 91.56 82 MET A C 1
ATOM 679 O O . MET A 1 82 ? -2.720 8.503 -7.868 1.00 91.56 82 MET A O 1
ATOM 683 N N . TYR A 1 83 ? -3.296 10.525 -7.086 1.00 91.62 83 TYR A N 1
ATOM 684 C CA . TYR A 1 83 ? -4.657 10.148 -6.733 1.00 91.62 83 TYR A CA 1
ATOM 685 C C . TYR A 1 83 ? -5.611 10.445 -7.892 1.00 91.62 83 TYR A C 1
ATOM 687 O O . TYR A 1 83 ? -5.647 11.566 -8.397 1.00 91.62 83 TYR A O 1
ATOM 695 N N . LEU A 1 84 ? -6.390 9.438 -8.288 1.00 91.19 84 LEU A N 1
ATOM 696 C CA . LEU A 1 84 ? -7.453 9.545 -9.281 1.00 91.19 84 LEU A CA 1
ATOM 697 C C . LEU A 1 84 ? -8.800 9.223 -8.614 1.00 91.19 84 LEU A C 1
ATOM 699 O O . LEU A 1 84 ? -9.022 8.128 -8.094 1.00 91.19 84 LEU A O 1
ATOM 703 N N . HIS A 1 85 ? -9.718 10.189 -8.638 1.00 83.06 85 HIS A N 1
ATOM 704 C C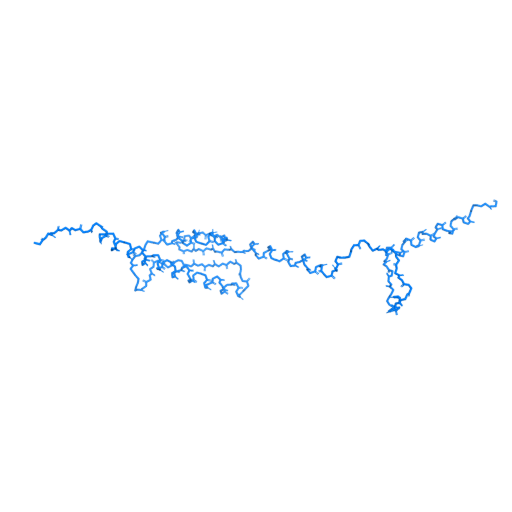A . HIS A 1 85 ? -11.078 10.016 -8.126 1.00 83.06 85 HIS A CA 1
ATOM 705 C C . HIS A 1 85 ? -11.841 8.968 -8.968 1.00 83.06 85 HIS A C 1
ATOM 707 O O . HIS A 1 85 ? -11.696 8.984 -10.193 1.00 83.06 85 HIS A O 1
ATOM 713 N N . PRO A 1 86 ? -12.653 8.070 -8.364 1.00 85.06 86 PRO A N 1
ATOM 714 C CA . PRO A 1 86 ? -13.099 8.053 -6.959 1.00 85.06 86 PRO A CA 1
ATOM 715 C C . PRO A 1 86 ? -12.208 7.327 -5.936 1.00 85.06 86 PRO A C 1
ATOM 717 O O . PRO A 1 86 ? -12.176 7.722 -4.768 1.00 85.06 86 PRO A O 1
ATOM 720 N N . ASN A 1 87 ? -11.463 6.296 -6.333 1.00 87.19 87 ASN A N 1
ATOM 721 C CA . ASN A 1 87 ? -10.757 5.408 -5.397 1.00 87.19 87 ASN A CA 1
ATOM 722 C C . ASN A 1 87 ? -9.422 4.859 -5.931 1.00 87.19 87 ASN A C 1
ATOM 724 O O . ASN A 1 87 ? -8.856 3.942 -5.336 1.00 87.19 87 ASN A O 1
ATOM 728 N N . TRP A 1 88 ? -8.894 5.405 -7.024 1.00 92.62 88 TRP A N 1
ATOM 729 C CA . TRP A 1 88 ? -7.671 4.908 -7.644 1.00 92.62 88 TRP A CA 1
ATOM 730 C C . TRP A 1 88 ? -6.436 5.634 -7.109 1.00 92.62 88 TRP A C 1
ATOM 732 O O . TRP A 1 88 ? -6.385 6.860 -7.021 1.00 92.62 88 TRP A O 1
ATOM 742 N N . LEU A 1 89 ? -5.409 4.857 -6.782 1.00 93.12 89 LEU A N 1
ATOM 743 C CA . LEU A 1 89 ? -4.057 5.334 -6.532 1.00 93.12 89 LEU A CA 1
ATOM 744 C C . LEU A 1 89 ? -3.140 4.789 -7.616 1.00 93.12 89 LEU A C 1
ATOM 746 O O . LEU A 1 89 ? -3.059 3.579 -7.834 1.00 93.12 89 LEU A O 1
ATOM 750 N N . VAL A 1 90 ? -2.439 5.698 -8.275 1.00 94.44 90 VAL A N 1
ATOM 751 C CA . VAL A 1 90 ? -1.353 5.380 -9.194 1.00 94.44 90 VAL A CA 1
ATOM 752 C C . VAL A 1 90 ? -0.054 5.535 -8.426 1.00 94.44 90 VAL A C 1
ATOM 754 O O . VAL A 1 90 ? 0.177 6.566 -7.794 1.00 94.44 90 VAL A O 1
ATOM 757 N N . ILE A 1 91 ? 0.756 4.484 -8.431 1.00 94.75 91 ILE A N 1
ATOM 758 C CA . ILE A 1 91 ? 2.008 4.397 -7.686 1.00 94.75 91 ILE A CA 1
ATOM 759 C C . ILE A 1 91 ? 3.124 4.136 -8.687 1.00 94.75 91 ILE A C 1
ATOM 761 O O . ILE A 1 91 ? 3.162 3.072 -9.307 1.00 94.75 91 ILE A O 1
ATOM 765 N N . ASP A 1 92 ? 4.055 5.076 -8.782 1.00 93.31 92 ASP A N 1
ATOM 766 C CA . ASP A 1 92 ? 5.151 5.046 -9.741 1.00 93.31 92 ASP A CA 1
ATOM 767 C C . ASP A 1 92 ? 6.505 5.013 -9.018 1.00 93.31 92 ASP A C 1
ATOM 769 O O . ASP A 1 92 ? 6.755 5.759 -8.065 1.00 93.31 92 ASP A O 1
ATOM 773 N N . TRP A 1 93 ? 7.422 4.164 -9.495 1.00 91.19 93 TRP A N 1
ATOM 774 C CA . TRP A 1 93 ? 8.816 4.094 -9.011 1.00 91.19 93 TRP A CA 1
ATOM 775 C C . TRP A 1 93 ? 9.862 4.127 -10.132 1.00 91.19 93 TRP A C 1
ATOM 777 O O . TRP A 1 93 ? 11.002 3.687 -9.959 1.00 91.19 93 TRP A O 1
ATOM 787 N N . THR A 1 94 ? 9.497 4.684 -11.286 1.00 87.31 94 THR A N 1
ATOM 788 C CA . THR A 1 94 ? 10.357 4.767 -12.476 1.00 87.31 94 THR A CA 1
ATOM 789 C C . THR A 1 94 ? 11.700 5.458 -12.204 1.00 87.31 94 THR A C 1
ATOM 791 O O . THR A 1 94 ? 12.727 5.034 -12.734 1.00 87.31 94 THR A O 1
ATOM 794 N N . GLU A 1 95 ? 11.728 6.488 -11.354 1.00 78.31 95 GLU A N 1
ATOM 795 C CA . GLU A 1 95 ? 12.948 7.248 -11.034 1.00 78.31 95 GLU A CA 1
ATOM 796 C C . GLU A 1 95 ? 14.032 6.368 -10.399 1.00 78.31 95 GLU A C 1
ATOM 798 O O . GLU A 1 95 ? 15.202 6.438 -10.780 1.00 78.31 95 GLU A O 1
ATOM 803 N N . LYS A 1 96 ? 13.633 5.460 -9.502 1.00 78.38 96 LYS A N 1
ATOM 804 C CA . LYS A 1 96 ? 14.552 4.520 -8.851 1.00 78.38 96 LYS A CA 1
ATOM 805 C C . LYS A 1 96 ? 15.094 3.471 -9.821 1.00 78.38 96 LYS A C 1
ATOM 807 O O . LYS A 1 96 ? 16.230 3.037 -9.670 1.00 78.38 96 LYS A O 1
ATOM 812 N N . LYS A 1 97 ? 14.315 3.058 -10.828 1.00 78.38 97 LYS A N 1
ATOM 813 C CA . LYS A 1 97 ? 14.793 2.116 -11.856 1.00 78.38 97 LYS A CA 1
ATOM 814 C C . LYS A 1 97 ? 15.869 2.766 -12.733 1.00 78.38 97 LYS A C 1
ATOM 816 O O . LYS A 1 97 ? 16.934 2.181 -12.916 1.00 78.38 97 LYS A O 1
ATOM 821 N N . LYS A 1 98 ? 15.632 4.003 -13.188 1.00 78.00 98 LYS A N 1
ATOM 822 C CA . LYS A 1 98 ? 16.572 4.757 -14.036 1.00 78.00 98 LYS A CA 1
ATOM 823 C C . LYS A 1 98 ? 17.924 4.989 -13.356 1.00 78.00 98 LYS A C 1
ATOM 825 O O . LYS A 1 98 ? 18.960 4.788 -13.985 1.00 78.00 98 LYS A O 1
ATOM 830 N N . SER A 1 99 ? 17.933 5.368 -12.075 1.00 74.94 99 SER A N 1
ATOM 831 C CA . SER A 1 99 ? 19.189 5.581 -11.341 1.00 74.94 99 SER A CA 1
ATOM 832 C C . SER A 1 99 ? 20.008 4.292 -11.208 1.00 74.94 99 SER A C 1
ATOM 834 O O . SER A 1 99 ? 21.226 4.308 -11.381 1.00 74.94 99 SER A O 1
ATOM 836 N N . LEU A 1 100 ? 19.357 3.147 -10.988 1.00 78.12 100 LEU A N 1
ATOM 837 C CA . LEU A 1 100 ? 20.031 1.847 -10.934 1.00 78.12 100 LEU A CA 1
ATOM 838 C C . LEU A 1 100 ? 20.625 1.439 -12.288 1.00 78.12 100 LEU A C 1
ATOM 840 O O . LEU A 1 100 ? 21.728 0.895 -12.331 1.00 78.12 100 LEU A O 1
ATOM 844 N N . GLU A 1 101 ? 19.923 1.697 -13.388 1.00 78.88 101 GLU A N 1
ATOM 845 C CA . GLU A 1 101 ? 20.409 1.411 -14.743 1.00 78.88 101 GLU A CA 1
ATOM 846 C C . GLU A 1 101 ? 21.637 2.264 -15.100 1.00 78.88 101 GLU A C 1
ATOM 848 O O . GLU A 1 101 ? 22.624 1.731 -15.605 1.00 78.88 101 GLU A O 1
ATOM 853 N N . GLN A 1 102 ? 21.644 3.550 -14.740 1.00 75.00 102 GLN A N 1
ATOM 854 C CA . GLN A 1 102 ? 22.797 4.445 -14.929 1.00 75.00 102 GLN A CA 1
ATOM 855 C C . GLN A 1 102 ? 24.028 3.998 -14.119 1.00 75.00 102 GLN A C 1
ATOM 857 O O . GLN A 1 102 ? 25.161 4.016 -14.612 1.00 75.00 102 GLN A O 1
ATOM 862 N N . VAL A 1 103 ? 23.818 3.528 -12.885 1.00 76.06 103 VAL A N 1
ATOM 863 C CA . VAL A 1 103 ? 24.892 2.974 -12.042 1.00 76.06 103 VAL A CA 1
ATOM 864 C C . VAL A 1 103 ? 25.424 1.649 -12.606 1.00 76.06 103 VAL A C 1
ATOM 866 O O . VAL A 1 103 ? 26.613 1.362 -12.493 1.00 76.06 103 VAL A O 1
ATOM 869 N N . LYS A 1 104 ? 24.582 0.826 -13.240 1.00 75.25 104 LYS A N 1
ATOM 870 C CA . LYS A 1 104 ? 25.034 -0.401 -13.919 1.00 75.25 104 LYS A CA 1
ATOM 871 C C . LYS A 1 104 ? 25.827 -0.088 -15.187 1.00 75.25 104 LYS A C 1
ATOM 873 O O . LYS A 1 104 ? 26.899 -0.654 -15.368 1.00 75.25 104 LYS A O 1
ATOM 878 N N . ALA A 1 105 ? 25.358 0.850 -16.010 1.00 69.62 105 ALA A N 1
ATOM 879 C CA . ALA A 1 105 ? 26.044 1.263 -17.235 1.00 69.62 105 ALA A CA 1
ATOM 880 C C . ALA A 1 105 ? 27.451 1.819 -16.958 1.00 69.62 105 ALA A C 1
ATOM 882 O O . ALA A 1 105 ? 28.402 1.480 -17.656 1.00 69.62 105 ALA A O 1
ATOM 883 N N . SER A 1 106 ? 27.610 2.601 -15.888 1.00 63.06 106 SER A N 1
ATOM 884 C CA . SER A 1 106 ? 28.926 3.092 -15.454 1.00 63.06 106 SER A CA 1
ATOM 885 C C . SER A 1 106 ? 29.838 1.987 -14.897 1.00 63.06 106 SER A C 1
ATOM 887 O O . SER A 1 106 ? 31.053 2.058 -15.074 1.00 63.06 106 SER A O 1
ATOM 889 N N . LYS A 1 107 ? 29.281 0.928 -14.292 1.00 59.06 107 LYS A N 1
ATOM 890 C CA . LYS A 1 107 ? 30.048 -0.231 -13.796 1.00 59.06 107 LYS A CA 1
ATOM 891 C C . LYS A 1 107 ? 30.480 -1.203 -14.899 1.00 59.06 107 LYS A C 1
ATOM 893 O O . LYS A 1 107 ? 31.577 -1.744 -14.815 1.00 59.06 107 LYS A O 1
ATOM 898 N N . THR A 1 108 ? 29.689 -1.398 -15.956 1.00 51.19 108 THR A N 1
ATOM 899 C CA . THR A 1 108 ? 30.051 -2.292 -17.079 1.00 51.19 108 THR A CA 1
ATOM 900 C C . THR A 1 108 ? 31.199 -1.744 -17.940 1.00 51.19 108 THR A C 1
ATOM 902 O O . THR A 1 108 ? 31.860 -2.506 -18.636 1.00 51.19 108 THR A O 1
ATOM 905 N N . VAL A 1 109 ? 31.524 -0.452 -17.834 1.00 54.41 109 VAL A N 1
ATOM 906 C CA . VAL A 1 109 ? 32.713 0.140 -18.478 1.00 54.41 109 VAL A CA 1
ATOM 907 C C . VAL A 1 109 ? 33.996 -0.079 -17.649 1.00 54.41 109 VAL A C 1
ATOM 909 O O . VAL A 1 109 ? 35.098 0.187 -18.125 1.00 54.41 109 VAL A O 1
ATOM 912 N N . GLN A 1 110 ? 33.905 -0.615 -16.425 1.00 48.59 110 GLN A N 1
ATOM 913 C CA . GLN A 1 110 ? 35.051 -0.774 -15.524 1.00 48.59 110 GLN A CA 1
ATOM 914 C C . GLN A 1 110 ? 35.235 -2.213 -15.026 1.00 48.59 110 GLN A C 1
ATOM 916 O O . GLN A 1 110 ? 35.147 -2.510 -13.839 1.00 48.59 110 GLN A O 1
ATOM 921 N N . SER A 1 111 ? 35.653 -3.087 -15.940 1.00 46.38 111 SER A N 1
ATOM 922 C CA . SER A 1 111 ? 36.746 -4.025 -15.654 1.00 46.38 111 SER A CA 1
ATOM 923 C C . SER A 1 111 ? 38.017 -3.566 -16.382 1.00 46.38 111 SER A C 1
ATOM 925 O O . SER A 1 111 ? 38.573 -4.268 -17.222 1.00 46.38 111 SER A O 1
ATOM 927 N N . LYS A 1 112 ? 38.481 -2.355 -16.066 1.00 40.66 112 LYS A N 1
ATOM 928 C CA . LYS A 1 112 ? 39.906 -2.011 -16.112 1.00 40.66 112 LYS A CA 1
ATOM 929 C C . LYS A 1 112 ? 40.315 -1.773 -14.656 1.00 40.66 112 LYS A C 1
ATOM 931 O O . LYS A 1 112 ? 39.767 -0.857 -14.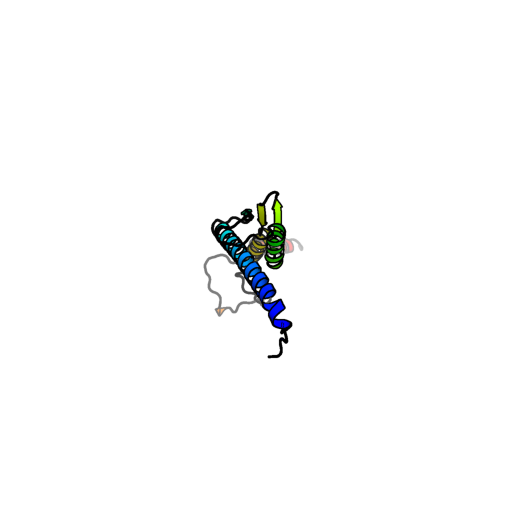044 1.00 40.66 112 LYS A O 1
ATOM 936 N N . PRO A 1 113 ? 41.204 -2.592 -14.070 1.00 42.22 113 PRO A N 1
ATOM 937 C CA . PRO A 1 113 ? 41.740 -2.316 -12.746 1.00 42.22 113 PRO A CA 1
ATOM 938 C C . PRO A 1 113 ? 42.404 -0.939 -12.751 1.00 42.22 113 PRO A C 1
ATOM 940 O O . PRO A 1 113 ? 43.124 -0.598 -13.690 1.00 42.22 113 PRO A O 1
ATOM 943 N N . GLN A 1 114 ? 42.163 -0.154 -11.705 1.00 52.47 114 GLN A N 1
ATOM 944 C CA . GLN A 1 114 ? 42.916 1.064 -11.446 1.00 52.47 114 GLN A CA 1
ATOM 945 C C . GLN A 1 114 ? 44.373 0.688 -11.155 1.00 52.47 114 GLN A C 1
ATOM 947 O O . GLN A 1 114 ? 44.716 0.293 -10.042 1.00 52.47 114 GLN A O 1
ATOM 952 N N . THR A 1 115 ? 45.244 0.818 -12.149 1.00 41.62 115 THR A N 1
ATOM 953 C CA . THR A 1 115 ? 46.684 0.929 -11.929 1.00 41.62 115 THR A CA 1
ATOM 954 C C . THR A 1 115 ? 47.086 2.385 -12.110 1.00 41.62 115 THR A C 1
ATOM 956 O O . THR A 1 115 ? 46.749 3.028 -13.102 1.00 41.62 115 THR A O 1
ATOM 959 N N . LYS A 1 116 ? 47.807 2.884 -11.101 1.00 49.47 116 LYS A N 1
ATOM 960 C CA . LYS A 1 116 ? 48.683 4.066 -11.107 1.00 49.47 116 LYS A CA 1
ATOM 961 C C . LYS A 1 116 ? 49.311 4.287 -12.499 1.00 49.47 116 LYS A C 1
ATOM 963 O O . LYS A 1 116 ? 49.559 3.283 -13.172 1.00 49.47 116 LYS A O 1
ATOM 968 N N . PRO A 1 117 ? 49.589 5.542 -12.923 1.00 44.94 117 PRO A N 1
ATOM 969 C CA . PRO A 1 117 ? 50.117 5.829 -14.261 1.00 44.94 117 PRO A CA 1
ATOM 970 C C . PRO A 1 117 ? 51.246 4.843 -14.597 1.00 44.94 117 PRO A C 1
ATOM 972 O O . PRO A 1 117 ? 52.138 4.656 -13.763 1.00 44.94 117 PRO A O 1
ATOM 975 N N . PRO A 1 118 ? 51.167 4.125 -15.732 1.00 50.09 118 PRO A N 1
ATOM 976 C CA . PRO A 1 118 ? 52.068 3.019 -16.003 1.00 50.09 118 PRO A CA 1
ATOM 977 C C . PRO A 1 118 ? 53.497 3.549 -16.064 1.00 50.09 118 PRO A C 1
ATOM 979 O O . PRO A 1 118 ? 53.797 4.448 -16.845 1.00 50.09 118 PRO A O 1
ATOM 982 N N . SER A 1 119 ? 54.380 2.981 -15.242 1.00 62.94 119 SER A N 1
ATOM 983 C CA . SER A 1 119 ? 55.819 3.091 -15.468 1.00 62.94 119 SER A CA 1
ATOM 984 C C . SER A 1 119 ? 56.101 2.658 -16.910 1.00 62.94 119 SER A C 1
ATOM 986 O O . SER A 1 119 ? 55.709 1.561 -17.313 1.00 62.94 119 SER A O 1
ATOM 988 N N . THR A 1 120 ? 56.734 3.539 -17.685 1.00 60.25 120 THR A N 1
ATOM 989 C CA . THR A 1 120 ? 56.921 3.465 -19.147 1.00 60.25 120 THR A CA 1
ATOM 990 C C . THR A 1 120 ? 57.734 2.254 -19.631 1.00 60.25 120 THR A C 1
ATOM 992 O O . THR A 1 120 ? 57.893 2.066 -20.832 1.00 60.25 120 THR A O 1
ATOM 995 N N . TYR A 1 121 ? 58.215 1.383 -18.742 1.00 62.78 121 TYR A N 1
ATOM 996 C CA . TYR A 1 121 ? 59.015 0.219 -19.116 1.00 62.78 121 TYR A CA 1
ATOM 997 C C . TYR A 1 121 ? 58.515 -1.053 -18.433 1.00 62.78 121 TYR A C 1
ATOM 999 O O . TYR A 1 121 ? 58.390 -1.119 -17.210 1.00 62.78 121 TYR A O 1
ATOM 1007 N N . LYS A 1 122 ? 58.248 -2.082 -19.244 1.00 66.19 122 LYS A N 1
ATOM 1008 C CA . LYS A 1 122 ? 58.075 -3.464 -18.780 1.00 66.19 122 LYS A CA 1
ATOM 1009 C C . LYS A 1 122 ? 59.434 -4.165 -18.812 1.00 66.19 122 LYS A C 1
ATOM 1011 O O . LYS A 1 122 ? 60.185 -3.985 -19.768 1.00 66.19 122 LYS A O 1
ATOM 1016 N N . SER A 1 123 ? 59.740 -4.957 -17.786 1.00 71.19 123 SER A N 1
ATOM 1017 C CA . SER A 1 123 ? 60.953 -5.779 -17.733 1.00 71.19 123 SER A CA 1
ATOM 1018 C C . SER A 1 123 ? 60.986 -6.768 -18.899 1.00 71.19 123 SER A C 1
ATOM 1020 O O . SER A 1 123 ? 59.970 -7.384 -19.217 1.00 71.19 123 SER A O 1
ATOM 1022 N N . VAL A 1 124 ? 62.160 -6.943 -19.517 1.00 64.06 124 VAL A N 1
ATOM 1023 C CA . VAL A 1 124 ? 62.357 -7.776 -20.725 1.00 64.06 124 VAL A CA 1
ATOM 1024 C C . VAL A 1 124 ? 61.832 -9.206 -20.535 1.00 64.06 124 VAL A C 1
ATOM 1026 O O . VAL A 1 124 ? 61.300 -9.806 -21.465 1.00 64.06 124 VAL A O 1
ATOM 1029 N N . ASN A 1 125 ? 61.903 -9.717 -19.306 1.00 69.50 125 ASN A N 1
ATOM 1030 C CA . ASN A 1 125 ? 61.484 -11.073 -18.955 1.00 69.50 125 ASN A CA 1
ATOM 1031 C C . ASN A 1 125 ? 59.959 -11.295 -18.997 1.00 69.50 125 ASN A C 1
ATOM 1033 O O . ASN A 1 125 ? 59.521 -12.437 -19.108 1.00 69.50 125 ASN A O 1
ATOM 1037 N N . ASP A 1 126 ? 59.147 -10.233 -18.954 1.00 68.31 126 ASP A N 1
ATOM 1038 C CA . ASP A 1 126 ? 57.679 -10.326 -18.967 1.00 68.31 126 ASP A CA 1
ATOM 1039 C C . ASP A 1 126 ? 57.082 -10.209 -20.385 1.00 68.31 126 ASP A C 1
ATOM 1041 O O . ASP A 1 126 ? 55.859 -10.144 -20.556 1.00 68.31 126 ASP A O 1
ATOM 1045 N N . TYR A 1 127 ? 57.924 -10.167 -21.426 1.00 67.06 127 TYR A N 1
ATOM 1046 C CA . TYR A 1 127 ? 57.483 -10.058 -22.816 1.00 67.06 127 TYR A CA 1
ATOM 1047 C C . TYR A 1 127 ? 57.052 -11.422 -23.377 1.00 67.06 127 TYR A C 1
ATOM 1049 O O . TYR A 1 127 ? 57.876 -12.287 -23.667 1.00 67.06 127 TYR A O 1
ATOM 1057 N N . LYS A 1 128 ? 55.739 -11.608 -23.569 1.00 62.97 128 LYS A N 1
ATOM 1058 C CA . LYS A 1 128 ? 55.157 -12.769 -24.262 1.00 62.97 128 LYS A CA 1
ATOM 1059 C C . LYS A 1 128 ? 54.459 -12.314 -25.548 1.00 62.97 128 LYS A C 1
ATOM 1061 O O . LYS A 1 128 ? 53.407 -11.680 -25.452 1.00 62.97 128 LYS A O 1
ATOM 1066 N N . PRO A 1 129 ? 55.003 -12.610 -26.742 1.00 65.69 129 PRO A N 1
ATOM 1067 C CA . PRO A 1 129 ? 54.391 -12.190 -27.996 1.00 65.69 129 PRO A CA 1
ATOM 1068 C C . PRO A 1 129 ? 53.153 -13.048 -28.288 1.00 65.69 129 PRO A C 1
ATOM 1070 O O . PRO A 1 129 ? 53.261 -14.215 -28.647 1.00 65.69 129 PRO A O 1
ATOM 1073 N N . THR A 1 130 ? 51.959 -12.474 -28.141 1.00 61.41 130 THR A N 1
ATOM 1074 C CA . THR A 1 130 ? 50.678 -13.151 -28.420 1.00 61.41 130 THR A CA 1
ATOM 1075 C C . THR A 1 130 ? 50.223 -13.017 -29.877 1.00 61.41 130 THR A C 1
ATOM 1077 O O . THR A 1 130 ? 49.077 -13.319 -30.189 1.00 61.41 130 THR A O 1
ATOM 1080 N N . GLY A 1 131 ? 51.087 -12.540 -30.781 1.00 65.56 131 GLY A N 1
ATOM 1081 C CA . GLY A 1 131 ? 50.783 -12.366 -32.211 1.00 65.56 131 GLY A CA 1
ATOM 1082 C C . GLY A 1 131 ? 49.735 -11.288 -32.532 1.00 65.56 131 GLY A C 1
ATOM 1083 O O . GLY A 1 131 ? 49.599 -10.893 -33.684 1.00 65.56 131 GLY A O 1
ATOM 1084 N N . SER A 1 132 ? 49.028 -10.768 -31.528 1.00 68.75 132 SER A N 1
ATOM 1085 C CA . SER A 1 132 ? 48.144 -9.614 -31.649 1.00 68.75 132 SER A CA 1
ATOM 1086 C C . SER A 1 132 ? 48.969 -8.336 -31.545 1.00 68.75 132 SER A C 1
ATOM 1088 O O . SER A 1 132 ? 49.626 -8.100 -30.530 1.00 68.75 132 SER A O 1
ATOM 1090 N N . PHE A 1 133 ? 48.936 -7.502 -32.584 1.00 67.69 133 PHE A N 1
ATOM 1091 C CA . PHE A 1 133 ? 49.617 -6.209 -32.580 1.00 67.69 133 PHE A CA 1
ATO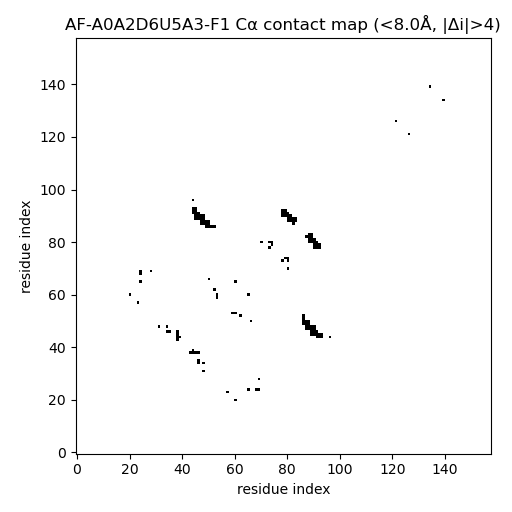M 1092 C C . PHE A 1 133 ? 49.109 -5.347 -31.414 1.00 67.69 133 PHE A C 1
ATOM 1094 O O . PHE A 1 133 ? 47.910 -5.141 -31.254 1.00 67.69 133 PHE A O 1
ATOM 1101 N N . VAL A 1 134 ? 50.035 -4.868 -30.578 1.00 64.06 134 VAL A N 1
ATOM 1102 C CA . VAL A 1 134 ? 49.744 -4.070 -29.367 1.00 64.06 134 VAL A CA 1
ATOM 1103 C C . VAL A 1 134 ? 49.675 -2.565 -29.685 1.00 64.06 134 VAL A C 1
ATOM 1105 O O . VAL A 1 134 ? 49.448 -1.744 -28.801 1.00 64.06 134 VAL A O 1
ATOM 1108 N N . TYR A 1 135 ? 49.887 -2.184 -30.946 1.00 67.81 135 TYR A N 1
ATOM 1109 C CA . TYR A 1 135 ? 49.895 -0.789 -31.375 1.00 67.81 135 TYR A CA 1
ATOM 1110 C C . TYR A 1 135 ? 48.479 -0.318 -31.716 1.00 67.81 135 TYR A C 1
ATOM 1112 O O . TYR A 1 135 ? 47.827 -0.876 -32.595 1.00 67.81 135 TYR A O 1
ATOM 1120 N N . ASP A 1 136 ? 48.024 0.723 -31.020 1.00 67.88 136 ASP A N 1
ATOM 1121 C CA . ASP A 1 136 ? 46.786 1.442 -31.325 1.00 67.88 136 ASP A CA 1
ATOM 1122 C C . ASP A 1 136 ? 46.974 2.356 -32.555 1.00 67.88 136 ASP A C 1
ATOM 1124 O O . ASP A 1 136 ? 48.100 2.773 -32.847 1.00 67.88 136 ASP A O 1
ATOM 1128 N N . GLN A 1 137 ? 45.899 2.712 -33.268 1.00 70.56 137 GLN A N 1
ATOM 1129 C CA . GLN A 1 137 ? 45.986 3.565 -34.471 1.00 70.56 137 GLN A CA 1
ATOM 1130 C C . GLN A 1 137 ? 46.675 4.908 -34.185 1.00 70.56 137 GLN A C 1
ATOM 1132 O O . GLN A 1 137 ? 47.453 5.405 -34.995 1.00 70.56 137 GLN A O 1
ATOM 1137 N N . SER A 1 138 ? 46.463 5.457 -32.990 1.00 71.31 138 SER A N 1
ATOM 1138 C CA . SER A 1 138 ? 47.128 6.674 -32.517 1.00 71.31 138 SER A CA 1
ATOM 1139 C C . SER A 1 138 ? 48.658 6.542 -32.451 1.00 71.31 138 SER A C 1
ATOM 1141 O O . SER A 1 138 ? 49.391 7.471 -32.794 1.00 71.31 138 SER A O 1
ATOM 1143 N N . SER A 1 139 ? 49.156 5.363 -32.067 1.00 79.31 139 SER A N 1
ATOM 1144 C CA . SER A 1 139 ? 50.589 5.071 -31.984 1.00 79.31 139 SER A CA 1
ATOM 1145 C C . SER A 1 139 ? 51.209 4.970 -33.374 1.00 79.31 139 SER A C 1
ATOM 1147 O O . SER A 1 139 ? 52.302 5.493 -33.586 1.00 79.31 139 SER A O 1
ATOM 1149 N N . LEU A 1 140 ? 50.490 4.372 -34.330 1.00 81.56 140 LEU A N 1
ATOM 1150 C CA . LEU A 1 140 ? 50.920 4.293 -35.728 1.00 81.56 140 LEU A CA 1
ATOM 1151 C C . LEU A 1 140 ? 50.996 5.677 -36.377 1.00 81.56 140 LEU A C 1
ATOM 1153 O O . LEU A 1 140 ? 51.984 5.968 -37.042 1.00 81.56 140 LEU A O 1
ATOM 1157 N N . ASN A 1 141 ? 50.032 6.557 -36.101 1.00 81.25 141 ASN A N 1
ATOM 1158 C CA . ASN A 1 141 ? 50.040 7.924 -36.629 1.00 81.25 141 ASN A CA 1
ATOM 1159 C C . ASN A 1 141 ? 51.225 8.741 -36.089 1.00 81.25 141 ASN A C 1
ATOM 1161 O O . ASN A 1 141 ? 51.921 9.409 -36.849 1.00 81.25 141 ASN A O 1
ATOM 1165 N N . SER A 1 142 ? 51.518 8.639 -34.788 1.00 83.12 142 SER A N 1
ATOM 1166 C CA . SER A 1 142 ? 52.686 9.324 -34.211 1.00 83.12 142 SER A CA 1
ATOM 1167 C C . SER A 1 142 ? 54.018 8.764 -34.726 1.00 83.12 142 SER A C 1
ATOM 1169 O O . SER A 1 142 ? 55.002 9.496 -34.854 1.00 83.12 142 SER A O 1
ATOM 1171 N N . LEU A 1 143 ? 54.058 7.466 -35.043 1.00 86.44 143 LEU A N 1
ATOM 1172 C CA . LEU A 1 143 ? 55.210 6.832 -35.669 1.00 86.44 143 LEU A CA 1
ATOM 1173 C C . LEU A 1 143 ? 55.385 7.340 -37.103 1.00 86.44 143 LEU A C 1
ATOM 1175 O O . LEU A 1 143 ? 56.498 7.696 -37.478 1.00 86.44 143 LEU A O 1
ATOM 1179 N N . GLU A 1 144 ? 54.290 7.439 -37.860 1.00 85.12 144 GLU A N 1
ATOM 1180 C CA . GLU A 1 144 ? 54.267 7.970 -39.222 1.00 85.12 144 GLU A CA 1
ATOM 1181 C C . GLU A 1 144 ? 54.785 9.416 -39.260 1.00 85.12 144 GLU A C 1
ATOM 1183 O O . GLU A 1 144 ? 55.685 9.738 -40.041 1.00 85.12 144 GLU A O 1
ATOM 1188 N N . GLU A 1 145 ? 54.293 10.278 -38.369 1.00 87.38 145 GLU A N 1
ATOM 1189 C CA . GLU A 1 145 ? 54.762 11.662 -38.230 1.00 87.38 145 GLU A CA 1
ATOM 1190 C C . GLU A 1 145 ? 56.254 11.738 -37.895 1.00 87.38 145 GLU A C 1
ATOM 1192 O O . GLU A 1 145 ? 56.993 12.499 -38.524 1.00 87.38 145 GLU A O 1
ATOM 1197 N N . LYS A 1 146 ? 56.732 10.911 -36.957 1.00 84.31 146 LYS A N 1
ATOM 1198 C CA . LYS A 1 146 ? 58.158 10.847 -36.608 1.00 84.31 146 LYS A CA 1
ATOM 1199 C C . LYS A 1 146 ? 59.011 10.359 -37.770 1.00 84.31 146 LYS A C 1
ATOM 1201 O O . LYS A 1 146 ? 60.069 10.931 -38.017 1.00 84.31 146 LYS A O 1
ATOM 1206 N N . THR A 1 147 ? 58.565 9.346 -38.510 1.00 89.06 147 THR A N 1
ATOM 1207 C CA . THR A 1 147 ? 59.278 8.900 -39.712 1.00 89.06 147 THR A CA 1
ATOM 1208 C C . THR A 1 147 ? 59.340 10.002 -40.757 1.00 89.06 147 THR A C 1
ATOM 1210 O O . THR A 1 147 ? 60.426 10.274 -41.262 1.00 89.06 147 THR A O 1
ATOM 1213 N N . LYS A 1 148 ? 58.233 10.708 -41.021 1.00 84.75 148 LYS A N 1
ATOM 1214 C CA . LYS A 1 148 ? 58.217 11.860 -41.935 1.00 84.75 148 LYS A CA 1
ATOM 1215 C C . LYS A 1 148 ? 59.233 12.916 -41.507 1.00 84.75 148 LYS A C 1
ATOM 1217 O O . LYS A 1 148 ? 60.038 13.323 -42.335 1.00 84.75 148 LYS A O 1
ATOM 1222 N N . GLN A 1 149 ? 59.279 13.276 -40.222 1.00 84.25 149 GLN A N 1
ATOM 1223 C CA . GLN A 1 149 ? 60.272 14.221 -39.698 1.00 84.25 149 GLN A CA 1
ATOM 1224 C C . GLN A 1 149 ? 61.714 13.740 -39.908 1.00 84.25 149 GLN A C 1
ATOM 1226 O O . GLN A 1 149 ? 62.553 14.513 -40.361 1.00 84.25 1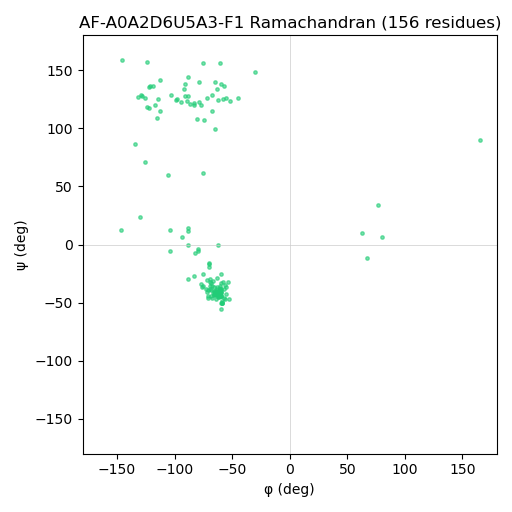49 GLN A O 1
ATOM 1231 N N . ILE A 1 150 ? 62.007 12.465 -39.638 1.00 83.12 150 ILE A N 1
ATOM 1232 C CA . ILE A 1 150 ? 63.349 11.892 -39.830 1.00 83.12 150 ILE A CA 1
ATOM 1233 C C . ILE A 1 150 ? 63.767 11.949 -41.305 1.00 83.12 150 ILE A C 1
ATOM 1235 O O . ILE A 1 150 ? 64.900 12.316 -41.614 1.00 83.12 150 ILE A O 1
ATOM 1239 N N . PHE A 1 151 ? 62.857 11.624 -42.224 1.00 79.75 151 PHE A N 1
ATOM 1240 C CA . PHE A 1 151 ? 63.143 11.672 -43.657 1.00 79.75 151 PHE A CA 1
ATOM 1241 C C . PHE A 1 151 ? 63.251 13.107 -44.192 1.00 79.75 151 PHE A C 1
ATOM 1243 O O . PHE A 1 151 ? 64.043 13.357 -45.098 1.00 79.75 151 PHE A O 1
ATOM 1250 N N . GLN A 1 152 ? 62.531 14.058 -43.597 1.00 64.69 152 GLN A N 1
ATOM 1251 C CA . GLN A 1 152 ? 62.554 15.472 -43.975 1.00 64.69 152 GLN A CA 1
ATOM 1252 C C . GLN A 1 152 ? 63.832 16.194 -43.507 1.00 64.69 152 GLN A C 1
ATOM 1254 O O . GLN A 1 152 ? 64.279 17.137 -44.153 1.00 64.69 152 GLN A O 1
ATOM 1259 N N . VAL A 1 153 ? 64.494 15.715 -42.445 1.00 58.12 153 VAL A N 1
ATOM 1260 C CA . VAL A 1 153 ? 65.803 16.241 -42.002 1.00 58.12 153 VAL A CA 1
ATOM 1261 C C . VAL A 1 153 ? 66.937 15.877 -42.978 1.00 58.12 153 VAL A C 1
ATOM 1263 O O . VAL A 1 153 ? 67.977 16.530 -42.980 1.00 58.12 153 VAL A O 1
ATOM 1266 N N . LYS A 1 154 ? 66.745 14.902 -43.881 1.00 52.28 154 LYS A N 1
ATOM 1267 C CA . LYS A 1 154 ? 67.764 14.528 -44.880 1.00 52.28 154 LYS A CA 1
ATOM 1268 C C . LYS A 1 154 ? 67.824 15.466 -46.098 1.00 52.28 154 LYS A C 1
ATOM 1270 O O . LYS A 1 154 ? 68.699 15.285 -46.939 1.00 52.28 154 LYS A O 1
ATOM 1275 N N . THR A 1 155 ? 66.939 16.462 -46.211 1.00 57.66 155 THR A N 1
ATOM 1276 C CA . THR A 1 155 ? 66.899 17.369 -47.376 1.00 57.66 155 THR A CA 1
ATOM 1277 C C . THR A 1 155 ? 67.487 18.760 -47.138 1.00 57.66 155 THR A C 1
ATOM 1279 O O . THR A 1 155 ? 67.309 19.618 -47.993 1.00 57.66 155 THR A O 1
ATOM 1282 N N . LEU A 1 156 ? 68.204 19.014 -46.036 1.00 55.56 156 LEU A N 1
ATOM 1283 C CA . LEU A 1 156 ? 68.919 20.285 -45.848 1.00 55.56 156 LEU A CA 1
ATOM 1284 C C . LEU A 1 156 ? 70.347 20.073 -45.334 1.00 55.56 156 LEU A C 1
ATOM 1286 O O . LEU A 1 156 ? 70.595 20.063 -44.131 1.00 55.56 156 LEU A O 1
ATOM 1290 N N . ASN A 1 157 ? 71.261 19.864 -46.284 1.00 50.78 157 ASN A N 1
ATOM 1291 C CA . ASN A 1 157 ? 72.534 20.583 -46.456 1.00 50.78 157 ASN A CA 1
ATOM 1292 C C . ASN A 1 157 ? 73.425 19.792 -47.432 1.00 50.78 157 ASN A C 1
ATOM 1294 O O . ASN A 1 157 ? 74.201 18.928 -47.020 1.00 50.78 157 ASN A O 1
ATOM 1298 N N . LEU A 1 158 ? 73.285 20.100 -48.725 1.00 40.84 158 LEU A N 1
ATOM 1299 C CA . LEU A 1 158 ? 74.422 20.262 -49.631 1.00 40.84 158 LEU A CA 1
ATOM 1300 C C . LEU A 1 158 ? 74.437 21.732 -50.051 1.00 40.84 158 LEU A C 1
ATOM 1302 O O . LEU A 1 158 ? 73.336 22.219 -50.400 1.00 40.84 158 LEU A O 1
#

Foldseek 3Di:
DDPDDDPVVVCVVVVVVVVLLVVVLVVLLVVVVVQCVVCVVVVHQKGKDFQDCDDPPGPHDDSVVSVVVNVVVLVVVVWDWDDDPPGIIMTGDVVVVVVVVVVVVVVVVDPPDDDDPDPPDDDPVPDDCPVDDPDDPVNVVVVVVVVVVVVVVVPDDD

Nearest PDB structures (foldseek):
  7r81-assembly1_L2  TM=3.573E-01  e=1.185E+00  Neurospora crassa
  4v5o-assembly1_A7  TM=3.211E-01  e=7.462E-01  Tetrahymena thermophila
  7p6f-assembly2_CCC-2  TM=3.297E-01  e=2.795E+00  Streptomyces griseus
  4gcv-assembly3_E  TM=2.791E-01  e=5.063E+00  Pseudomonas aeruginosa PAO1
  5k1y-assembly1_B  TM=3.372E-01  e=7.523E+00  Sulfolobus sp. NOB8H2

Solvent-accessible surface area (backbone atoms only — not comparable to full-atom values): 9892 Å² total; per-residue (Å²): 130,86,88,76,79,64,73,66,68,67,46,51,63,53,51,54,53,52,52,54,52,51,53,54,47,49,53,54,47,51,52,50,52,51,50,48,53,52,35,47,75,70,73,43,51,61,39,84,43,74,59,74,80,74,54,92,98,54,80,95,66,64,56,68,58,47,48,50,51,49,50,57,55,42,43,75,73,68,43,48,75,47,83,43,88,95,46,38,36,39,42,36,48,53,70,64,53,52,55,53,51,54,55,48,59,63,48,73,74,56,90,63,81,92,68,73,85,75,72,94,67,79,64,79,88,75,70,74,90,79,84,66,81,88,72,50,73,70,54,52,51,56,47,50,54,50,49,52,52,59,62,57,62,73,76,74,85,133

Secondary structure (DSSP, 8-state):
---PPPHHHHHHHHHHHHHHHHHHHHHHHHHHHHHHHHHHHTT-SEEEEEPPS--TTS----HHHHHHHHHHHHHHTT-EEEEETTTEEEEE-HHHHHHHHHHHHHHHT--S----S--S---GGG----SS----HHHHHHHHHHHHHHHHGGGS--

Sequence (158 aa):
MSSQLDINSLFETTQTKQARRIEIYDKVLRQCHTRIKQYSKQELTVCFFAIPEFIIGVPLYDINELRTYLITSLEKNGFKIMYLHPNWLVIDWTEKKKSLEQVKASKTVQSKPQTKPPSTYKSVNDYKPTGSFVYDQSSLNSLEEKTKQIFQVKTLNL

Mean predicted aligned error: 16.16 Å

Radius of gyration: 35.35 Å; Cα contacts (8 Å, |Δi|>4): 73; chains: 1; bounding box: 92×34×98 Å

pLDDT: mean 80.76, std 15.42, range [40.66, 95.88]